Protein AF-A0A7J9CN26-F1 (afdb_monomer)

Nearest PDB structures (foldseek):
  8kca-assembly2_B  TM=9.120E-01  e=8.179E-02  Homo sapiens
  5hek-assembly3_B  TM=4.066E-01  e=3.475E+00  Helicobacter pylori 26695
  4n0q-assembly4_D  TM=2.778E-01  e=4.233E+00  Brucella melitensis bv. 1 str. 16M
  5hfj-assembly3_H  TM=3.827E-01  e=8.728E+00  Helicobacter pylori 26695

Sequence (98 aa):
MRPTVSIIGTENISCTDLGEYGVVIIPNFVLSIDDYLQIITRMARHTVNGVLHSFLTKDDSQHAGPLIKILEQCGQEVAEELRTCEMGIFNVGMLEKG

Mean predicted aligned error: 7.85 Å

Secondary structure (DSSP, 8-state):
---SS----GGGGGGS-GGG-SEEEESS--S-HHHHHHHHHHHTTT-SEEEEEEEE-GGGHHHHHHHHHHHHHTTPPPPHHHHTT--EEEEEEEEE--

Organism: Gossypium gossypioides (NCBI:txid34282)

Radius of gyration: 13.22 Å; Cα contacts (8 Å, |Δi|>4): 130; chains: 1; bounding box: 33×28×33 Å

Foldseek 3Di:
DDDPDDDDDLVCLQVDQLLVAQEAEAAEPPDDVVSVVSNQVSVVPRDQWHWYKYFDDLVCLVVLVVLVVVCVVLVHDDDVCSVVVNGDTDRRDTNHDD

Structure (mmCIF, N/CA/C/O backbone):
data_AF-A0A7J9CN26-F1
#
_entry.id   AF-A0A7J9CN26-F1
#
loop_
_atom_site.group_PDB
_atom_site.id
_atom_site.type_symbol
_atom_site.label_atom_id
_atom_site.label_alt_id
_atom_site.label_comp_id
_atom_site.label_asym_id
_atom_site.label_entity_id
_atom_site.label_seq_id
_atom_site.pdbx_PDB_ins_code
_atom_site.Cartn_x
_atom_site.Cartn_y
_atom_site.Cartn_z
_atom_site.occupancy
_atom_site.B_iso_or_equiv
_atom_site.auth_seq_id
_atom_site.auth_comp_id
_atom_site.auth_asym_id
_atom_site.auth_atom_id
_atom_site.pdbx_PDB_model_num
ATOM 1 N N . MET A 1 1 ? 18.380 -13.777 -13.363 1.00 56.38 1 MET A N 1
ATOM 2 C CA . MET A 1 1 ? 16.901 -13.816 -13.358 1.00 56.38 1 MET A CA 1
ATOM 3 C C . MET A 1 1 ? 16.430 -13.096 -12.112 1.00 56.38 1 MET A C 1
ATOM 5 O O . MET A 1 1 ? 16.910 -13.441 -11.040 1.00 56.38 1 MET A O 1
ATOM 9 N N . ARG A 1 2 ? 15.577 -12.076 -12.245 1.00 62.62 2 ARG A N 1
ATOM 10 C CA . ARG A 1 2 ? 14.899 -11.483 -11.085 1.00 62.62 2 ARG A CA 1
ATOM 11 C C . ARG A 1 2 ? 13.667 -12.331 -10.750 1.00 62.62 2 ARG A C 1
ATOM 13 O O . ARG A 1 2 ? 13.048 -12.846 -11.683 1.00 62.62 2 ARG A O 1
ATOM 20 N N . PRO A 1 3 ? 13.354 -12.532 -9.463 1.00 73.94 3 PRO A N 1
ATOM 21 C CA . PRO A 1 3 ? 12.204 -13.330 -9.071 1.00 73.94 3 PRO A CA 1
ATOM 22 C C . PRO A 1 3 ? 10.905 -12.610 -9.451 1.00 73.94 3 PRO A C 1
ATOM 24 O O . PRO A 1 3 ? 10.822 -11.388 -9.385 1.00 73.94 3 PRO A O 1
ATOM 27 N N . THR A 1 4 ? 9.889 -13.375 -9.847 1.00 83.50 4 THR A N 1
ATOM 28 C CA . THR A 1 4 ? 8.543 -12.852 -10.144 1.00 83.50 4 THR A CA 1
ATOM 29 C C . THR A 1 4 ? 7.865 -12.273 -8.900 1.00 83.50 4 THR A C 1
ATOM 31 O O . THR A 1 4 ? 7.017 -11.396 -9.011 1.00 83.50 4 THR A O 1
ATOM 34 N N . VAL A 1 5 ? 8.246 -12.759 -7.716 1.00 87.25 5 VAL A N 1
ATOM 35 C CA . VAL A 1 5 ? 7.737 -12.316 -6.417 1.00 87.25 5 VAL A CA 1
ATOM 36 C C . VAL A 1 5 ? 8.914 -12.189 -5.456 1.00 87.25 5 VAL A C 1
ATOM 38 O O . VAL A 1 5 ? 9.723 -13.111 -5.348 1.00 87.25 5 VAL A O 1
ATOM 41 N N . SER A 1 6 ? 8.981 -11.070 -4.740 1.00 88.88 6 SER A N 1
ATOM 42 C CA . SER A 1 6 ? 9.978 -10.809 -3.700 1.00 88.88 6 SER A CA 1
ATOM 43 C C . SER A 1 6 ? 9.275 -10.580 -2.367 1.00 88.88 6 SER A C 1
ATOM 45 O O . SER A 1 6 ? 8.266 -9.881 -2.317 1.00 88.88 6 SER A O 1
ATOM 47 N N . ILE A 1 7 ? 9.829 -11.128 -1.287 1.00 89.19 7 ILE A N 1
ATOM 48 C CA . ILE A 1 7 ? 9.432 -10.783 0.082 1.00 89.19 7 ILE A CA 1
ATOM 49 C C . ILE A 1 7 ? 10.487 -9.819 0.617 1.00 89.19 7 ILE A C 1
ATOM 51 O O . ILE A 1 7 ? 11.670 -10.155 0.644 1.00 89.19 7 ILE A O 1
ATOM 55 N N . ILE A 1 8 ? 10.059 -8.619 0.999 1.00 86.12 8 ILE A N 1
ATOM 56 C CA . ILE A 1 8 ? 10.934 -7.538 1.455 1.00 86.12 8 ILE A CA 1
ATOM 57 C C . ILE A 1 8 ? 10.579 -7.247 2.914 1.00 86.12 8 ILE A C 1
ATOM 59 O O . ILE A 1 8 ? 9.422 -6.966 3.220 1.00 86.12 8 ILE A O 1
ATOM 63 N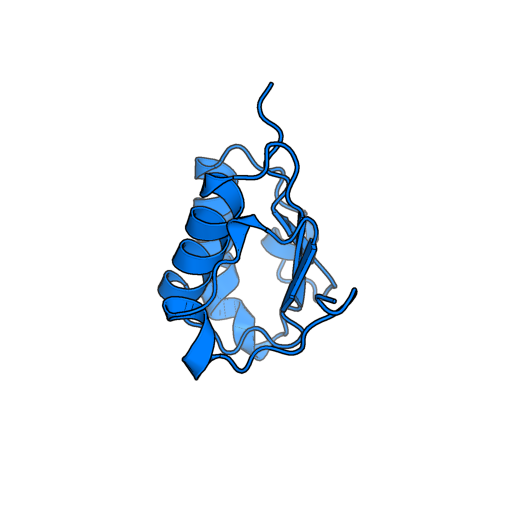 N . GLY A 1 9 ? 11.566 -7.339 3.808 1.00 85.25 9 GLY A N 1
ATOM 64 C CA . GLY A 1 9 ? 11.409 -6.903 5.197 1.00 85.25 9 GLY A CA 1
ATOM 65 C C . GLY A 1 9 ? 11.208 -5.389 5.273 1.00 85.25 9 GLY A C 1
ATOM 66 O O . GLY A 1 9 ? 11.719 -4.648 4.427 1.00 85.25 9 GLY A O 1
ATOM 67 N N . THR A 1 10 ? 10.465 -4.911 6.269 1.00 79.44 10 THR A N 1
ATOM 68 C CA . THR A 1 10 ? 10.132 -3.484 6.398 1.00 79.44 10 THR A CA 1
ATOM 69 C C . THR A 1 10 ? 11.381 -2.608 6.527 1.00 79.44 10 THR A C 1
ATOM 71 O O . THR A 1 10 ? 11.443 -1.519 5.963 1.00 79.44 10 THR A O 1
ATOM 74 N N . GLU A 1 11 ? 12.435 -3.128 7.152 1.00 82.12 11 GLU A N 1
ATOM 75 C CA . GLU A 1 11 ? 13.742 -2.486 7.284 1.00 82.12 11 GLU A CA 1
ATOM 76 C C . GLU A 1 11 ? 14.446 -2.228 5.939 1.00 82.12 11 GLU A C 1
ATOM 78 O O . GLU A 1 11 ? 15.308 -1.356 5.839 1.00 82.12 11 GLU A O 1
ATOM 83 N N . ASN A 1 12 ? 14.057 -2.955 4.888 1.00 84.69 12 ASN A N 1
ATOM 84 C CA . ASN A 1 12 ? 14.650 -2.871 3.556 1.00 84.69 12 ASN A CA 1
ATOM 85 C C . ASN A 1 12 ? 13.834 -2.016 2.572 1.00 84.69 12 ASN A C 1
ATOM 87 O O . ASN A 1 12 ? 14.276 -1.808 1.438 1.00 84.69 12 ASN A O 1
ATOM 91 N N . ILE A 1 13 ? 12.676 -1.478 2.981 1.00 81.62 13 ILE A N 1
ATOM 92 C CA . ILE A 1 13 ? 11.813 -0.635 2.130 1.00 81.62 13 ILE A CA 1
ATOM 93 C C . ILE A 1 13 ? 12.586 0.573 1.579 1.00 81.62 13 ILE A C 1
ATOM 95 O O . ILE A 1 13 ? 12.496 0.893 0.394 1.00 81.62 13 ILE A O 1
ATOM 99 N N . SER A 1 14 ? 13.405 1.215 2.415 1.00 78.31 14 SER A N 1
ATOM 100 C CA . SER A 1 14 ? 14.171 2.417 2.053 1.00 78.31 14 SER A CA 1
ATOM 101 C C . SER A 1 14 ? 15.294 2.156 1.035 1.00 78.31 14 SER A C 1
ATOM 103 O O . SER A 1 14 ? 15.677 3.062 0.287 1.00 78.31 14 SER A O 1
ATOM 105 N N . CYS A 1 15 ? 15.798 0.923 0.965 1.00 82.31 15 CYS A N 1
ATOM 106 C CA . CYS A 1 15 ? 16.888 0.518 0.076 1.00 82.31 15 CYS A CA 1
ATOM 107 C C . CYS A 1 15 ? 16.405 -0.227 -1.176 1.00 82.31 15 CYS A C 1
ATOM 109 O O . CYS A 1 15 ? 17.194 -0.445 -2.094 1.00 82.31 15 CYS A O 1
ATOM 111 N N . THR A 1 16 ? 15.126 -0.605 -1.239 1.00 84.75 16 THR A N 1
ATOM 112 C CA . THR A 1 16 ? 14.578 -1.376 -2.360 1.00 84.75 16 THR A CA 1
ATOM 113 C C . THR A 1 16 ? 14.032 -0.462 -3.461 1.00 84.75 16 THR A C 1
ATOM 115 O O . THR A 1 16 ? 13.360 0.536 -3.186 1.00 84.75 16 THR A O 1
ATOM 118 N N . ASP A 1 17 ? 14.305 -0.798 -4.727 1.00 83.75 17 ASP A N 1
ATOM 119 C CA . ASP A 1 17 ? 13.750 -0.077 -5.881 1.00 83.75 17 ASP A CA 1
ATOM 120 C C . ASP A 1 17 ? 12.321 -0.550 -6.180 1.00 83.75 17 ASP A C 1
ATOM 122 O O . ASP A 1 17 ? 12.080 -1.406 -7.030 1.00 83.75 17 ASP A O 1
ATOM 126 N N . LEU A 1 18 ? 11.360 -0.005 -5.432 1.00 83.56 18 LEU A N 1
ATOM 127 C CA . LEU A 1 18 ? 9.946 -0.377 -5.539 1.00 83.56 18 LEU A CA 1
ATOM 128 C C . LEU A 1 18 ? 9.301 0.046 -6.866 1.00 83.56 18 LEU A C 1
ATOM 130 O O . LEU A 1 18 ? 8.252 -0.477 -7.222 1.00 83.56 18 LEU A O 1
ATOM 134 N N . GLY A 1 19 ? 9.932 0.947 -7.623 1.00 79.44 19 GLY A N 1
ATOM 135 C CA . GLY A 1 19 ? 9.417 1.392 -8.917 1.00 79.44 19 GLY A CA 1
ATOM 136 C C . GLY A 1 19 ? 9.399 0.294 -9.981 1.00 79.44 19 GLY A C 1
ATOM 137 O O . GLY A 1 19 ? 8.648 0.410 -10.942 1.00 79.44 19 GLY A O 1
ATOM 138 N N . GLU A 1 20 ? 10.180 -0.776 -9.814 1.00 82.25 20 GLU A N 1
ATOM 139 C CA . GLU A 1 20 ? 10.175 -1.927 -10.728 1.00 82.25 20 GLU A CA 1
ATOM 140 C C . GLU A 1 20 ? 9.007 -2.900 -10.473 1.00 82.25 20 GLU A C 1
ATOM 142 O O . GLU A 1 20 ? 8.789 -3.818 -11.266 1.00 82.25 20 GLU A O 1
ATOM 147 N N . TYR A 1 21 ? 8.261 -2.722 -9.378 1.00 83.00 21 TYR A N 1
ATOM 148 C CA . TYR A 1 21 ? 7.144 -3.585 -9.009 1.00 83.00 21 TYR A CA 1
ATOM 149 C C . TYR A 1 21 ? 5.820 -2.966 -9.456 1.00 83.00 21 TYR A C 1
ATOM 151 O O . TYR A 1 21 ? 5.456 -1.868 -9.042 1.00 83.00 21 TYR A O 1
ATOM 159 N N . GLY A 1 22 ? 5.065 -3.710 -10.265 1.00 80.56 22 GLY A N 1
ATOM 160 C CA . GLY A 1 22 ? 3.702 -3.323 -10.638 1.00 80.56 22 GLY A CA 1
ATOM 161 C C . GLY A 1 22 ? 2.692 -3.502 -9.502 1.00 80.56 22 GLY A C 1
ATOM 162 O O . GLY A 1 22 ? 1.685 -2.805 -9.473 1.00 80.56 22 GLY A O 1
ATOM 163 N N . VAL A 1 23 ? 2.961 -4.415 -8.560 1.00 83.69 23 VAL A N 1
ATOM 164 C CA . VAL A 1 23 ? 2.096 -4.683 -7.403 1.00 83.69 23 VAL A CA 1
ATOM 165 C C . VAL A 1 23 ? 2.941 -4.821 -6.141 1.00 83.69 23 VAL A C 1
ATOM 167 O O . VAL A 1 23 ? 3.901 -5.593 -6.121 1.00 83.69 23 VAL A O 1
ATOM 170 N N . VAL A 1 24 ? 2.560 -4.113 -5.080 1.00 85.06 24 VAL A N 1
ATOM 171 C CA . VAL A 1 24 ? 3.120 -4.254 -3.729 1.00 85.06 24 VAL A CA 1
ATOM 172 C C . VAL A 1 24 ? 1.989 -4.602 -2.767 1.00 85.06 24 VAL A C 1
ATOM 174 O O . VAL A 1 24 ? 0.893 -4.056 -2.862 1.00 85.06 24 VAL A O 1
ATOM 177 N N . ILE A 1 25 ? 2.242 -5.534 -1.849 1.00 85.50 25 ILE A N 1
ATOM 178 C CA . ILE A 1 25 ? 1.258 -5.996 -0.867 1.00 85.50 25 ILE A CA 1
ATOM 179 C C . ILE A 1 25 ? 1.847 -5.822 0.532 1.00 85.50 25 ILE A C 1
ATOM 181 O O . ILE A 1 25 ? 2.905 -6.375 0.829 1.00 85.50 25 ILE A O 1
ATOM 185 N N . ILE A 1 26 ? 1.148 -5.080 1.388 1.00 84.81 26 ILE A N 1
ATOM 186 C CA . ILE A 1 26 ? 1.480 -4.862 2.797 1.00 84.81 26 ILE A CA 1
ATOM 187 C C . ILE A 1 26 ? 0.500 -5.690 3.637 1.00 84.81 26 ILE A C 1
ATOM 189 O O . ILE A 1 26 ? -0.611 -5.232 3.903 1.00 84.81 26 ILE A O 1
ATOM 193 N N . PRO A 1 27 ? 0.870 -6.916 4.050 1.00 78.31 27 PRO A N 1
ATOM 194 C CA . PRO A 1 27 ? -0.046 -7.826 4.739 1.00 78.31 27 PRO A CA 1
ATOM 195 C C . PRO A 1 27 ? -0.371 -7.400 6.176 1.00 78.31 27 PRO A C 1
ATOM 197 O O . PRO A 1 27 ? -1.324 -7.910 6.754 1.00 78.31 27 PRO A O 1
ATOM 200 N N . AS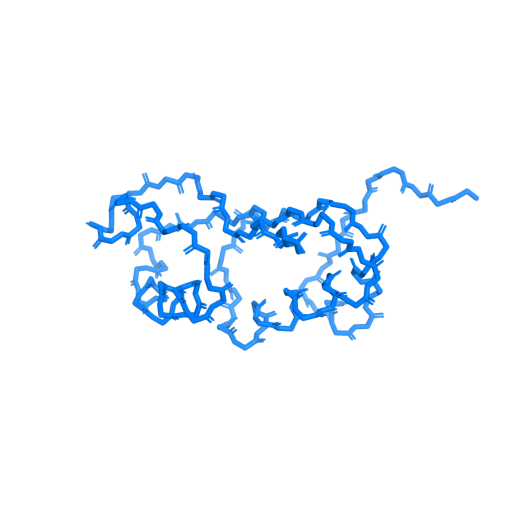N A 1 28 ? 0.428 -6.510 6.767 1.00 74.31 28 ASN A N 1
ATOM 201 C CA . ASN A 1 28 ? 0.195 -5.983 8.104 1.00 74.31 28 ASN A CA 1
ATOM 202 C C . ASN A 1 28 ? 0.624 -4.514 8.161 1.00 74.31 28 ASN A C 1
ATOM 204 O O . ASN A 1 28 ? 1.794 -4.206 7.911 1.00 74.31 28 ASN A O 1
ATOM 208 N N . PHE A 1 29 ? -0.308 -3.618 8.483 1.00 70.06 29 PHE A N 1
ATOM 209 C CA . PHE A 1 29 ? -0.079 -2.175 8.524 1.00 70.06 29 PHE A CA 1
ATOM 210 C C . PHE A 1 29 ? 0.609 -1.720 9.824 1.00 70.06 29 PHE A C 1
ATOM 212 O O . PHE A 1 29 ? 0.178 -0.794 10.490 1.00 70.06 29 PHE A O 1
ATOM 219 N N . VAL A 1 30 ? 1.743 -2.334 10.170 1.00 62.53 30 VAL A N 1
ATOM 220 C CA . VAL A 1 30 ? 2.591 -1.904 11.311 1.00 62.53 30 VAL A CA 1
ATOM 221 C C . VAL A 1 30 ? 3.506 -0.729 10.927 1.00 62.53 30 VAL A C 1
ATOM 223 O O . VAL A 1 30 ? 4.399 -0.333 11.673 1.00 62.53 30 VAL A O 1
ATOM 226 N N . LEU A 1 31 ? 3.342 -0.203 9.716 1.00 68.50 31 LEU A N 1
ATOM 227 C CA . LEU A 1 31 ? 4.178 0.847 9.155 1.00 68.50 31 LEU A CA 1
ATOM 228 C C . LEU A 1 31 ? 3.705 2.218 9.631 1.00 68.50 31 LEU A C 1
ATOM 230 O O . LEU A 1 31 ? 2.508 2.461 9.789 1.00 68.50 31 LEU A O 1
ATOM 234 N N . SER A 1 32 ? 4.648 3.141 9.815 1.00 77.81 32 SER A N 1
ATOM 235 C CA . SER A 1 32 ? 4.282 4.542 9.992 1.00 77.81 32 SER A CA 1
ATOM 236 C C . SER A 1 32 ? 3.659 5.091 8.701 1.00 77.81 32 SER A C 1
ATOM 238 O O . SER A 1 32 ? 3.921 4.599 7.598 1.00 77.81 32 SER A O 1
ATOM 240 N N . ILE A 1 33 ? 2.858 6.153 8.813 1.00 78.00 33 ILE A N 1
ATOM 241 C CA . ILE A 1 33 ? 2.328 6.864 7.638 1.00 78.00 33 ILE A CA 1
ATOM 242 C C . ILE A 1 33 ? 3.465 7.370 6.726 1.00 78.00 33 ILE A C 1
ATOM 244 O O . ILE A 1 33 ? 3.314 7.393 5.505 1.00 78.00 33 ILE A O 1
ATOM 248 N N . ASP A 1 34 ? 4.622 7.715 7.293 1.00 81.12 34 ASP A N 1
ATOM 249 C CA . ASP A 1 34 ? 5.789 8.166 6.528 1.00 81.12 34 ASP A CA 1
ATOM 250 C C . ASP A 1 34 ? 6.414 7.033 5.697 1.00 81.12 34 ASP A C 1
ATOM 252 O O . ASP A 1 34 ? 6.787 7.241 4.537 1.00 81.12 34 ASP A O 1
ATOM 256 N N . ASP A 1 35 ? 6.481 5.817 6.247 1.00 81.31 35 ASP A N 1
ATOM 257 C CA . ASP A 1 35 ? 6.937 4.634 5.507 1.00 81.31 35 ASP A CA 1
ATOM 258 C C . ASP A 1 35 ? 5.977 4.310 4.361 1.00 81.31 35 ASP A C 1
ATOM 260 O O . ASP A 1 35 ? 6.399 4.012 3.241 1.00 81.31 35 ASP A O 1
ATOM 264 N N . TYR A 1 36 ? 4.677 4.436 4.622 1.00 80.19 36 TYR A N 1
ATOM 265 C CA . TYR A 1 36 ? 3.643 4.254 3.617 1.00 80.19 36 TYR A CA 1
ATOM 266 C C . TYR 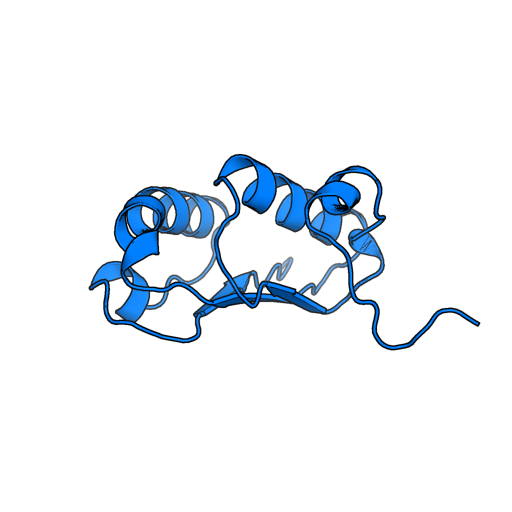A 1 36 ? 3.796 5.240 2.443 1.00 80.19 36 TYR A C 1
ATOM 268 O O . TYR A 1 36 ? 3.796 4.840 1.275 1.00 80.19 36 TYR A O 1
ATOM 276 N N . LEU A 1 37 ? 4.026 6.523 2.738 1.00 79.38 37 LEU A N 1
ATOM 277 C CA . LEU A 1 37 ? 4.292 7.549 1.726 1.00 79.38 37 LEU A CA 1
ATOM 278 C C . LEU A 1 37 ? 5.570 7.273 0.928 1.00 79.38 37 LEU A C 1
ATOM 280 O O . LEU A 1 37 ? 5.597 7.491 -0.289 1.00 79.38 37 LEU A O 1
ATOM 284 N N . GLN A 1 38 ? 6.626 6.773 1.578 1.00 81.75 38 GLN A N 1
ATOM 285 C CA . GLN A 1 38 ? 7.842 6.369 0.872 1.00 81.75 38 GLN A CA 1
ATOM 286 C C . GLN A 1 38 ? 7.577 5.252 -0.141 1.00 81.75 38 GLN A C 1
ATOM 288 O O . GLN A 1 38 ? 8.117 5.318 -1.246 1.00 81.75 38 GLN A O 1
ATOM 293 N N . ILE A 1 39 ? 6.752 4.258 0.199 1.00 82.12 39 ILE A N 1
ATOM 294 C CA . ILE A 1 39 ? 6.400 3.155 -0.709 1.00 82.12 39 ILE A CA 1
ATOM 295 C C . ILE A 1 39 ? 5.694 3.697 -1.952 1.00 82.12 39 ILE A C 1
ATOM 297 O O . ILE A 1 39 ? 6.164 3.455 -3.066 1.00 82.12 39 ILE A O 1
ATOM 301 N N . ILE A 1 40 ? 4.628 4.488 -1.770 1.00 78.44 40 ILE A N 1
ATOM 302 C CA . ILE A 1 40 ? 3.869 5.083 -2.884 1.00 78.44 40 ILE A CA 1
ATOM 303 C C . ILE A 1 40 ? 4.790 5.918 -3.775 1.00 78.44 40 ILE A C 1
ATOM 305 O O . ILE A 1 40 ? 4.811 5.748 -4.994 1.00 78.44 40 ILE A O 1
ATOM 309 N N . THR A 1 41 ? 5.592 6.795 -3.168 1.00 79.69 41 THR A N 1
ATOM 310 C CA . THR A 1 41 ? 6.490 7.699 -3.900 1.00 79.69 41 THR A CA 1
ATOM 311 C C . THR A 1 41 ? 7.510 6.922 -4.731 1.00 79.69 41 THR A C 1
ATOM 313 O O . THR A 1 41 ? 7.809 7.286 -5.869 1.00 79.69 41 THR A O 1
ATOM 316 N N . ARG A 1 42 ? 8.049 5.826 -4.187 1.00 80.00 42 ARG A N 1
ATOM 317 C CA . ARG A 1 42 ? 9.033 4.988 -4.884 1.00 80.00 42 ARG A CA 1
ATOM 318 C C . ARG A 1 42 ? 8.404 4.163 -5.998 1.00 80.00 42 ARG A C 1
ATOM 320 O O . ARG A 1 42 ? 9.027 4.032 -7.049 1.00 80.00 42 ARG A O 1
ATOM 327 N N . MET A 1 43 ? 7.180 3.672 -5.810 1.00 80.25 43 MET A N 1
ATOM 328 C CA . MET A 1 43 ? 6.420 3.007 -6.871 1.00 80.25 43 MET A CA 1
ATOM 329 C C . MET A 1 43 ? 6.110 3.957 -8.036 1.00 80.25 43 MET A C 1
ATOM 331 O O . MET A 1 43 ? 6.300 3.599 -9.199 1.00 80.25 43 MET A O 1
ATOM 335 N N . ALA A 1 44 ? 5.730 5.200 -7.728 1.00 72.50 44 ALA A N 1
ATOM 336 C CA . ALA A 1 44 ? 5.411 6.228 -8.719 1.00 72.50 44 ALA A CA 1
ATOM 337 C C . ALA A 1 44 ? 6.607 6.657 -9.592 1.00 72.50 44 ALA A C 1
ATOM 339 O O . ALA A 1 44 ? 6.417 7.316 -10.615 1.00 72.50 44 ALA A O 1
ATOM 340 N N . ARG A 1 45 ? 7.846 6.319 -9.198 1.00 68.69 45 ARG A N 1
ATOM 341 C CA . ARG A 1 45 ? 9.067 6.780 -9.879 1.00 68.69 45 ARG A CA 1
ATOM 342 C C . ARG A 1 45 ? 9.213 6.224 -11.296 1.00 68.69 45 ARG A C 1
ATOM 344 O O . ARG A 1 45 ? 9.696 6.941 -12.167 1.00 68.69 45 ARG A O 1
ATOM 351 N N . HIS A 1 46 ? 8.816 4.970 -11.513 1.00 63.00 46 HIS A N 1
ATOM 352 C CA . HIS A 1 46 ? 9.065 4.252 -12.773 1.00 63.00 46 HIS A CA 1
ATOM 353 C C . HIS A 1 46 ? 7.806 3.666 -13.416 1.00 63.00 46 HIS A C 1
ATOM 355 O O . HIS A 1 46 ? 7.810 3.419 -14.620 1.00 63.00 46 HIS A O 1
ATOM 361 N N . THR A 1 47 ? 6.733 3.455 -12.650 1.00 54.34 47 THR A N 1
ATOM 362 C CA . THR A 1 47 ? 5.546 2.736 -13.126 1.00 54.34 47 THR A CA 1
ATOM 363 C C . THR A 1 47 ? 4.353 3.677 -13.276 1.00 54.34 47 THR A C 1
ATOM 365 O O . THR A 1 47 ? 3.996 4.399 -12.349 1.00 54.34 47 THR A O 1
ATOM 368 N N . VAL A 1 48 ? 3.736 3.659 -14.464 1.00 55.31 48 VAL A N 1
ATOM 369 C CA . VAL A 1 48 ? 2.549 4.469 -14.799 1.00 55.31 48 VAL A CA 1
ATOM 370 C C . VAL A 1 48 ? 1.269 3.896 -14.181 1.00 55.31 48 VAL A C 1
ATOM 372 O O . VAL A 1 48 ? 0.372 4.683 -13.930 1.00 55.31 48 VAL A O 1
ATOM 375 N N . ASN A 1 49 ? 1.232 2.583 -13.887 1.00 64.50 49 ASN A N 1
ATOM 376 C CA . ASN A 1 49 ? 0.104 1.838 -13.300 1.00 64.50 49 ASN A CA 1
ATOM 377 C C . ASN A 1 49 ? 0.582 0.877 -12.187 1.00 64.50 49 ASN A C 1
ATOM 379 O O . ASN A 1 49 ? 0.692 -0.332 -12.403 1.00 64.50 49 ASN A O 1
ATOM 383 N N . GLY A 1 50 ? 0.955 1.413 -11.023 1.00 71.69 50 GLY A N 1
ATOM 384 C CA . GLY A 1 50 ? 1.349 0.616 -9.855 1.00 71.69 50 GLY A CA 1
ATOM 385 C C . GLY A 1 50 ? 0.176 0.419 -8.895 1.00 71.69 50 GLY A C 1
ATOM 386 O O . GLY A 1 50 ? -0.546 1.382 -8.631 1.00 71.69 50 GLY A O 1
ATOM 387 N N . VAL A 1 51 ? 0.012 -0.797 -8.362 1.00 79.50 51 VAL A N 1
ATOM 388 C CA . VAL A 1 51 ? -1.033 -1.136 -7.383 1.00 79.50 51 VAL A CA 1
ATOM 389 C C . VAL A 1 51 ? -0.429 -1.431 -6.014 1.00 79.50 51 VAL A C 1
ATOM 391 O O . VAL A 1 51 ? 0.436 -2.299 -5.884 1.00 79.50 51 VAL A O 1
ATOM 394 N N . LEU A 1 52 ? -0.895 -0.729 -4.984 1.00 81.62 52 LEU A N 1
ATOM 395 C CA . LEU A 1 52 ? -0.516 -0.984 -3.597 1.00 81.62 52 LEU A CA 1
ATOM 396 C C . LEU A 1 52 ? -1.719 -1.537 -2.824 1.00 81.62 52 LEU A C 1
ATOM 398 O O . LEU A 1 52 ? -2.742 -0.880 -2.657 1.00 81.62 52 LEU A O 1
ATOM 402 N N . HIS A 1 53 ? -1.596 -2.768 -2.339 1.00 81.75 53 HIS A N 1
ATOM 403 C CA . HIS A 1 53 ? -2.584 -3.378 -1.457 1.00 81.75 53 HIS A CA 1
ATOM 404 C C . HIS A 1 53 ? -2.123 -3.273 -0.015 1.00 81.75 53 HIS A C 1
ATOM 406 O O . HIS A 1 53 ? -0.999 -3.660 0.307 1.00 81.75 53 HIS A O 1
ATOM 412 N N . SER A 1 54 ? -3.005 -2.791 0.855 1.00 78.19 54 SER A N 1
ATOM 413 C CA . SER A 1 54 ? -2.711 -2.627 2.270 1.00 78.19 54 SER A CA 1
ATOM 414 C C . SER A 1 54 ? -3.829 -3.215 3.116 1.00 78.19 54 SER A C 1
ATOM 416 O O . SER A 1 54 ? -5.012 -2.966 2.881 1.00 78.19 54 SER A O 1
ATOM 418 N N . PHE A 1 55 ? -3.448 -4.017 4.101 1.00 77.25 55 PHE A N 1
ATOM 419 C CA . PHE A 1 55 ? -4.375 -4.665 5.015 1.00 77.25 55 PHE A CA 1
ATOM 420 C C . PHE A 1 55 ? -4.371 -3.893 6.327 1.00 77.25 55 PHE A C 1
ATOM 422 O O . PHE A 1 55 ? -3.390 -3.942 7.068 1.00 77.25 55 PHE A O 1
ATOM 429 N N . LEU A 1 56 ? -5.464 -3.180 6.595 1.00 74.56 56 LEU A N 1
ATOM 430 C CA . LEU A 1 56 ? -5.655 -2.475 7.856 1.00 74.56 56 LEU A CA 1
ATOM 431 C C . LEU A 1 56 ? -6.480 -3.328 8.813 1.00 74.56 56 LEU A C 1
ATOM 433 O O . LEU A 1 56 ? -7.489 -3.929 8.438 1.00 74.56 56 LEU A O 1
ATOM 437 N N . THR A 1 57 ? -6.045 -3.355 10.066 1.00 74.25 57 THR A N 1
ATOM 438 C CA . THR A 1 57 ? -6.756 -3.993 11.168 1.00 74.25 57 THR A CA 1
ATOM 439 C C . THR A 1 57 ? -7.342 -2.948 12.119 1.00 74.25 57 THR A C 1
ATOM 441 O O . THR A 1 57 ? -7.187 -1.741 11.934 1.00 74.25 57 THR A O 1
ATOM 444 N N . LYS A 1 58 ? -8.034 -3.401 13.169 1.00 73.44 58 LYS A N 1
ATOM 445 C CA . LYS A 1 58 ? -8.743 -2.514 14.098 1.00 73.44 58 LYS A CA 1
ATOM 446 C C . LYS A 1 58 ? -7.752 -1.712 14.925 1.00 73.44 58 LYS A C 1
ATOM 448 O O . LYS A 1 58 ? -8.035 -0.579 15.295 1.00 73.44 58 LYS A O 1
ATOM 453 N N . ASP A 1 59 ? -6.586 -2.298 15.160 1.00 74.06 59 ASP A N 1
ATOM 454 C CA . ASP A 1 59 ? -5.483 -1.675 15.877 1.00 74.06 59 ASP A CA 1
ATOM 455 C C . ASP A 1 59 ? -4.853 -0.534 15.051 1.00 74.06 59 ASP A C 1
ATOM 457 O O . ASP A 1 59 ? -4.247 0.385 15.604 1.00 74.06 59 ASP A O 1
ATOM 461 N N . ASP A 1 60 ? -5.099 -0.520 13.736 1.00 72.94 60 ASP A N 1
ATOM 462 C CA . ASP A 1 60 ? -4.621 0.500 12.803 1.00 72.94 60 ASP A CA 1
ATOM 463 C C . ASP A 1 60 ? -5.637 1.629 12.585 1.00 72.94 60 ASP A C 1
ATOM 465 O O . ASP A 1 60 ? -5.379 2.548 11.806 1.00 72.94 60 ASP A O 1
ATOM 469 N N . SER A 1 61 ? -6.779 1.624 13.289 1.00 73.88 61 SER A N 1
ATOM 470 C CA . SER A 1 61 ? -7.842 2.627 13.111 1.00 73.88 61 SER A CA 1
ATOM 471 C C . SER A 1 61 ? -7.353 4.062 13.335 1.00 73.88 61 SER A C 1
ATOM 473 O O . SER A 1 61 ? -7.877 5.003 12.744 1.00 73.88 61 SER A O 1
ATOM 475 N N . GLN A 1 62 ? -6.322 4.242 14.166 1.00 76.75 62 GLN A N 1
ATOM 476 C CA . GLN A 1 62 ? -5.669 5.537 14.389 1.00 76.75 62 GLN A CA 1
ATOM 477 C C . GLN A 1 62 ? -4.997 6.103 13.125 1.00 76.75 62 GLN A C 1
ATOM 479 O O . GLN A 1 62 ? -4.876 7.319 12.979 1.00 76.75 62 GLN A O 1
ATOM 484 N N . HIS A 1 63 ? -4.589 5.235 12.197 1.00 76.31 63 HIS A N 1
ATOM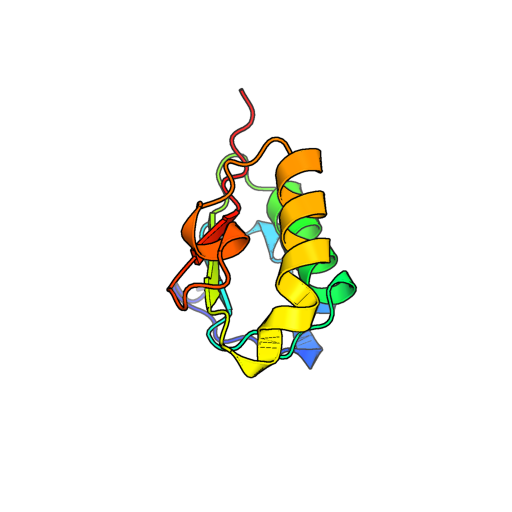 485 C CA . HIS A 1 63 ? -3.942 5.602 10.942 1.00 76.31 63 HIS A CA 1
ATOM 486 C C . HIS A 1 63 ? -4.943 5.854 9.807 1.00 76.31 63 HIS A C 1
ATOM 488 O O . HIS A 1 63 ? -4.576 6.490 8.820 1.00 76.31 63 HIS A O 1
ATOM 494 N N . ALA A 1 64 ? -6.205 5.430 9.953 1.00 77.06 64 ALA A N 1
ATOM 495 C CA . ALA A 1 64 ? -7.231 5.570 8.919 1.00 77.06 64 ALA A CA 1
ATOM 496 C C . ALA A 1 64 ? -7.457 7.036 8.515 1.00 77.06 64 ALA A C 1
ATOM 498 O O . ALA A 1 64 ? -7.430 7.354 7.333 1.00 77.06 64 ALA A O 1
ATOM 499 N N . GLY A 1 65 ? -7.593 7.956 9.475 1.00 80.25 65 GLY A N 1
ATOM 500 C CA . GLY A 1 65 ? -7.793 9.383 9.187 1.00 80.25 65 GLY A CA 1
ATOM 501 C C . GLY A 1 65 ? -6.654 10.017 8.366 1.00 80.25 65 GLY A C 1
ATOM 502 O O . GLY A 1 65 ? -6.915 10.581 7.300 1.00 80.25 65 GLY A O 1
ATOM 503 N N . PRO A 1 66 ? -5.388 9.926 8.823 1.00 81.25 66 PRO A N 1
ATOM 504 C CA . PRO A 1 66 ? -4.230 10.372 8.049 1.00 81.25 66 PRO A CA 1
ATOM 505 C C . PRO A 1 66 ? -4.123 9.706 6.674 1.00 81.25 66 PRO A C 1
ATOM 507 O O . PRO A 1 66 ? -3.828 10.388 5.693 1.00 81.25 66 PRO A O 1
ATOM 510 N N . LEU A 1 67 ? -4.400 8.401 6.596 1.00 77.31 67 LEU A N 1
ATOM 511 C CA . LEU A 1 67 ? -4.353 7.642 5.352 1.00 77.31 67 LEU A CA 1
ATOM 512 C C . LEU A 1 67 ? -5.402 8.144 4.354 1.00 77.31 67 LEU A C 1
ATOM 514 O O . LEU A 1 67 ? -5.038 8.493 3.239 1.00 77.31 67 LEU A O 1
ATOM 518 N N . ILE A 1 68 ? -6.668 8.279 4.765 1.00 80.06 68 ILE A N 1
ATOM 519 C CA . ILE A 1 68 ? -7.758 8.833 3.941 1.00 80.06 68 ILE A CA 1
ATOM 520 C C . ILE A 1 68 ? -7.350 10.181 3.352 1.00 80.06 68 ILE A C 1
ATOM 522 O O . ILE A 1 68 ? -7.473 10.395 2.150 1.00 80.06 68 ILE A O 1
ATOM 526 N N . LYS A 1 69 ? -6.801 11.070 4.185 1.00 82.88 69 LYS A N 1
ATOM 527 C CA . LYS A 1 69 ? -6.384 12.402 3.748 1.00 82.88 69 LYS A CA 1
ATOM 528 C C . LYS A 1 69 ? -5.299 12.345 2.670 1.00 82.88 69 LYS A C 1
ATOM 530 O O . LYS A 1 69 ? -5.347 13.126 1.726 1.00 82.88 69 LYS A O 1
ATOM 535 N N . ILE A 1 70 ? -4.332 11.438 2.804 1.00 77.62 70 ILE A N 1
ATOM 536 C CA . ILE A 1 70 ? -3.279 11.232 1.800 1.00 77.62 70 ILE A CA 1
ATOM 537 C C . ILE A 1 70 ? -3.881 10.715 0.494 1.00 77.62 70 ILE A C 1
ATOM 539 O O . ILE A 1 70 ? -3.557 11.236 -0.568 1.00 77.62 70 ILE A O 1
ATOM 543 N N . LEU A 1 71 ? -4.780 9.734 0.566 1.00 76.62 71 LEU A N 1
ATOM 544 C CA . LEU A 1 71 ? -5.428 9.166 -0.617 1.00 76.62 71 LEU A CA 1
ATOM 545 C C . LEU A 1 71 ? -6.242 10.215 -1.367 1.00 76.62 71 LEU A C 1
ATOM 547 O O . LEU A 1 71 ? -6.070 10.366 -2.573 1.00 76.62 71 LEU A O 1
ATOM 551 N N . GLU A 1 72 ? -7.038 11.009 -0.652 1.00 81.81 72 GLU A N 1
ATOM 552 C CA . GLU A 1 72 ? -7.788 12.126 -1.230 1.00 81.81 72 GLU A CA 1
ATOM 553 C C . GLU A 1 72 ? -6.856 13.171 -1.864 1.00 81.81 72 GLU A C 1
ATOM 555 O O . GLU A 1 72 ? -7.117 13.647 -2.968 1.00 81.81 72 GLU A O 1
ATOM 560 N N . GLN A 1 73 ? -5.738 13.507 -1.208 1.00 76.50 73 GLN A N 1
ATOM 561 C CA . GLN A 1 73 ? -4.730 14.427 -1.753 1.00 76.50 73 GLN A CA 1
ATOM 562 C C . GLN A 1 73 ? -4.045 13.883 -3.009 1.00 76.50 73 GLN A C 1
ATOM 564 O O . GLN A 1 73 ? -3.681 14.655 -3.895 1.00 76.50 73 GLN A O 1
ATOM 569 N N . CYS A 1 74 ? -3.885 12.566 -3.095 1.00 70.56 74 CYS A N 1
ATOM 570 C CA . CYS A 1 74 ? -3.378 11.876 -4.271 1.00 70.56 74 CYS A CA 1
ATOM 571 C C . CYS A 1 74 ? -4.455 11.664 -5.354 1.00 70.56 74 CYS A C 1
ATOM 573 O O . CYS A 1 74 ? -4.143 11.083 -6.391 1.00 70.56 74 CYS A O 1
ATOM 575 N N . GLY A 1 75 ? -5.694 12.130 -5.141 1.00 71.00 75 GLY A N 1
ATOM 576 C CA . GLY A 1 75 ? -6.812 11.962 -6.076 1.00 71.00 75 GLY A CA 1
ATOM 577 C C . GLY A 1 75 ? -7.338 10.529 -6.154 1.00 71.00 75 GLY A C 1
ATOM 578 O O . GLY A 1 75 ? -7.968 10.164 -7.142 1.00 71.00 75 GLY A O 1
ATOM 579 N N . GLN A 1 76 ? -7.049 9.707 -5.146 1.00 72.06 76 GLN A N 1
ATOM 580 C CA . GLN A 1 76 ? -7.431 8.302 -5.109 1.00 72.06 76 GLN A CA 1
ATOM 581 C C . GLN A 1 76 ? -8.822 8.137 -4.508 1.00 72.06 76 GLN A C 1
ATOM 583 O O . GLN A 1 76 ? -9.210 8.852 -3.581 1.00 72.06 76 GLN A O 1
ATOM 588 N N . GLU A 1 77 ? -9.566 7.166 -5.030 1.00 71.75 77 GLU A N 1
ATOM 589 C CA . GLU A 1 77 ? -10.866 6.806 -4.485 1.00 71.75 77 GLU A CA 1
ATOM 590 C C . GLU A 1 77 ? -10.681 6.119 -3.127 1.00 71.75 77 GLU A C 1
ATOM 592 O O . GLU A 1 77 ? -9.933 5.149 -2.987 1.00 71.75 77 GLU A O 1
ATOM 597 N N . VAL A 1 78 ? -11.335 6.666 -2.105 1.00 75.19 78 VAL A N 1
ATOM 598 C CA . VAL A 1 78 ? -11.294 6.138 -0.743 1.00 75.19 78 VAL A CA 1
ATOM 599 C C . VAL A 1 78 ? -12.530 5.288 -0.521 1.00 75.19 78 VAL A C 1
ATOM 601 O O . VAL A 1 78 ? -13.645 5.799 -0.589 1.00 75.19 78 VAL A O 1
ATOM 604 N N . ALA A 1 79 ? -12.315 4.012 -0.208 1.00 72.81 79 ALA A N 1
ATOM 605 C CA . ALA A 1 79 ? -13.374 3.079 0.147 1.00 72.81 79 ALA A CA 1
ATOM 606 C C . ALA A 1 79 ? -14.164 3.575 1.377 1.00 72.81 79 ALA A C 1
ATOM 608 O O . ALA A 1 79 ? -13.572 4.016 2.368 1.00 72.81 79 ALA A O 1
ATOM 609 N N . GLU A 1 80 ? -15.495 3.488 1.335 1.00 74.50 80 GLU A N 1
ATOM 610 C CA . GLU A 1 80 ? -16.366 3.908 2.444 1.00 74.50 80 GLU A CA 1
ATOM 611 C C . GLU A 1 80 ? -16.128 3.070 3.707 1.00 74.50 80 GLU A C 1
ATOM 613 O O . GLU A 1 80 ? -16.236 3.567 4.828 1.00 74.50 80 GLU A O 1
ATOM 618 N N . GLU A 1 81 ? -15.699 1.823 3.543 1.00 71.75 81 GLU A N 1
ATOM 619 C CA . GLU A 1 81 ? -15.294 0.927 4.621 1.00 71.75 81 GLU A CA 1
ATOM 620 C C . GLU A 1 81 ? -14.097 1.515 5.401 1.00 71.75 81 GLU A C 1
ATOM 622 O O . GLU A 1 81 ? -14.044 1.434 6.628 1.00 71.75 81 GLU A O 1
ATOM 627 N N . LEU A 1 82 ? -13.183 2.233 4.728 1.00 72.62 82 LEU A N 1
ATOM 628 C CA . LEU A 1 82 ? -12.063 2.910 5.391 1.00 72.62 82 LEU A CA 1
ATOM 629 C C . LEU A 1 82 ? -12.549 4.139 6.175 1.00 72.62 82 LEU A C 1
ATOM 631 O O . LEU A 1 82 ? -12.037 4.420 7.258 1.00 72.62 82 LEU A O 1
ATOM 635 N N . ARG A 1 83 ? -13.561 4.853 5.660 1.00 74.19 83 ARG A N 1
ATOM 636 C CA . ARG A 1 83 ? -14.168 6.024 6.325 1.00 74.19 83 ARG A CA 1
ATOM 637 C C . ARG A 1 83 ? -14.995 5.646 7.548 1.00 74.19 83 ARG A C 1
ATOM 639 O O . ARG A 1 83 ? -15.026 6.390 8.526 1.00 74.19 83 ARG A O 1
ATOM 646 N N . THR A 1 84 ? -15.665 4.505 7.487 1.00 72.19 84 THR A N 1
ATOM 647 C CA . THR A 1 84 ? -16.500 3.973 8.570 1.00 72.19 84 THR A CA 1
ATOM 648 C C . THR A 1 84 ? -15.692 3.174 9.595 1.00 72.19 84 THR A C 1
ATOM 650 O O . THR A 1 84 ? -16.248 2.743 10.606 1.00 72.19 84 THR A O 1
ATOM 653 N N . CYS A 1 85 ? -14.377 3.019 9.375 1.00 65.00 85 CYS A N 1
ATOM 654 C CA . CYS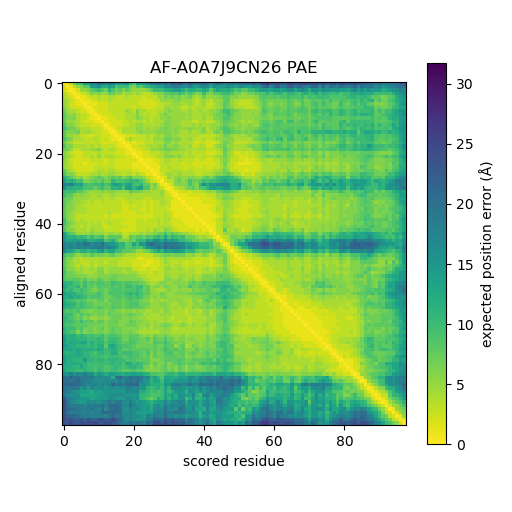 A 1 85 ? -13.505 2.121 10.134 1.00 65.00 85 CYS A CA 1
ATOM 655 C C . CYS A 1 85 ? -14.037 0.674 10.160 1.00 65.00 85 CYS A C 1
ATOM 657 O O . CYS A 1 85 ? -13.759 -0.077 11.101 1.00 65.00 85 CYS A O 1
ATOM 659 N N . GLU A 1 86 ? -14.817 0.284 9.149 1.00 60.84 86 GLU A N 1
ATOM 660 C CA . GLU A 1 86 ? -15.217 -1.098 8.945 1.00 60.84 86 GLU A CA 1
ATOM 661 C C . GLU A 1 86 ? -14.020 -1.877 8.397 1.00 60.84 86 GLU A C 1
ATOM 663 O O . GLU A 1 86 ? -13.346 -1.483 7.455 1.00 60.84 86 GLU A O 1
ATOM 668 N N . MET A 1 87 ? -13.701 -2.979 9.061 1.00 58.75 87 MET A N 1
ATOM 669 C CA . MET A 1 87 ? -12.507 -3.783 8.806 1.00 58.75 87 MET A CA 1
ATOM 670 C C . MET A 1 87 ? -12.549 -4.426 7.415 1.00 58.75 87 MET A C 1
ATOM 672 O O . MET A 1 87 ? -13.525 -5.103 7.094 1.00 58.75 87 MET A O 1
ATOM 676 N N . GLY A 1 88 ? -11.475 -4.315 6.627 1.00 57.88 88 GLY A N 1
ATOM 677 C CA . GLY A 1 88 ? -11.446 -4.862 5.269 1.00 57.88 88 GLY A CA 1
ATOM 678 C C . GLY A 1 88 ? -10.059 -4.928 4.632 1.00 57.88 88 GLY A C 1
ATOM 679 O O . GLY A 1 88 ? -9.083 -4.367 5.126 1.00 57.88 88 GLY A O 1
ATOM 680 N N . ILE A 1 89 ? -9.971 -5.652 3.514 1.00 53.66 89 ILE A N 1
ATOM 681 C CA . ILE A 1 89 ? -8.820 -5.573 2.609 1.00 53.66 89 ILE A CA 1
ATOM 682 C C . ILE A 1 89 ? -9.030 -4.329 1.763 1.00 53.66 89 ILE A C 1
ATOM 684 O O . ILE A 1 89 ? -9.993 -4.269 0.998 1.00 53.66 89 ILE A O 1
ATOM 688 N N . PHE A 1 90 ? -8.129 -3.362 1.868 1.00 58.44 90 PHE A N 1
ATOM 689 C CA . PHE A 1 90 ? -8.245 -2.132 1.109 1.00 58.44 90 PHE A CA 1
ATOM 690 C C . PHE A 1 90 ? -7.278 -2.156 -0.074 1.00 58.44 90 PHE A C 1
ATOM 692 O O . PHE A 1 90 ? -6.089 -2.472 0.052 1.00 58.44 90 PHE A O 1
ATOM 699 N N . ASN A 1 91 ? -7.791 -1.825 -1.257 1.00 52.00 91 ASN A N 1
ATOM 700 C CA . ASN A 1 91 ? -6.937 -1.440 -2.370 1.00 52.00 91 ASN A CA 1
ATOM 701 C C . ASN A 1 91 ? -6.563 0.021 -2.144 1.00 52.00 91 ASN A C 1
ATOM 703 O O . ASN A 1 91 ? -7.411 0.903 -2.253 1.00 52.00 91 ASN A O 1
ATOM 707 N N . VAL A 1 92 ? -5.325 0.256 -1.725 1.00 54.97 92 VAL A N 1
ATOM 708 C CA . VAL A 1 92 ? -4.880 1.572 -1.292 1.00 54.97 92 VAL A CA 1
ATOM 709 C C . VAL A 1 92 ? -3.732 1.992 -2.186 1.00 54.97 92 VAL A C 1
ATOM 711 O O . VAL A 1 92 ? -2.567 1.940 -1.813 1.00 54.97 92 VAL A O 1
ATOM 714 N N . GLY A 1 93 ? -4.067 2.373 -3.411 1.00 52.44 93 GLY A N 1
ATOM 715 C CA . GLY A 1 93 ? -3.065 2.834 -4.351 1.00 52.44 93 GLY A CA 1
ATOM 716 C C . GLY A 1 93 ? -3.334 2.364 -5.762 1.00 52.44 93 GLY A C 1
ATOM 717 O O . GLY A 1 93 ? -2.74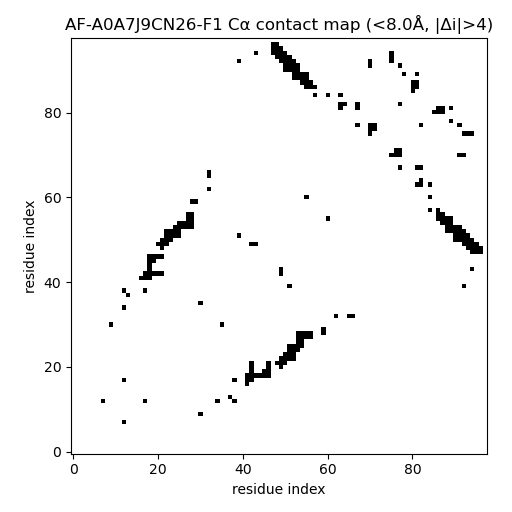9 1.371 -6.166 1.00 52.44 93 GLY A O 1
ATOM 718 N N . MET A 1 94 ? -4.145 3.093 -6.524 1.00 48.44 94 MET A N 1
ATOM 719 C CA . MET A 1 94 ? -4.063 3.061 -7.982 1.00 48.44 94 MET A CA 1
ATOM 720 C C . MET A 1 94 ? -3.466 4.398 -8.418 1.00 48.44 94 MET A C 1
ATOM 722 O O . MET A 1 94 ? -4.100 5.446 -8.298 1.00 48.44 94 MET A O 1
ATOM 726 N N . LEU A 1 95 ? -2.189 4.388 -8.794 1.00 47.03 95 LEU A N 1
ATOM 727 C CA . LEU A 1 95 ? -1.581 5.518 -9.491 1.00 47.03 95 LEU A CA 1
ATOM 728 C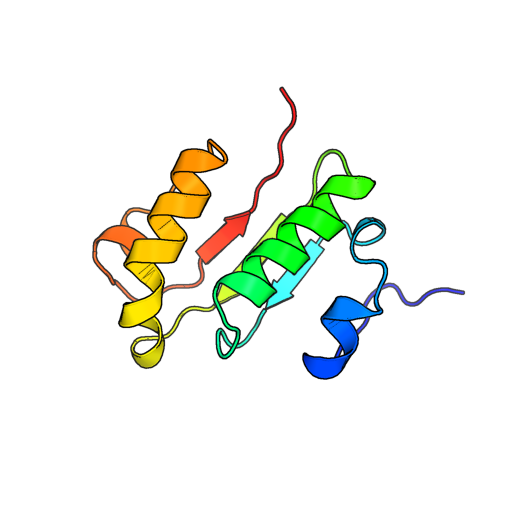 C . LEU A 1 95 ? -1.972 5.355 -10.958 1.00 47.03 95 LEU A C 1
ATOM 730 O O . LEU A 1 95 ? -1.248 4.695 -11.688 1.00 47.03 95 LEU A O 1
ATOM 734 N N . GLU A 1 96 ? -3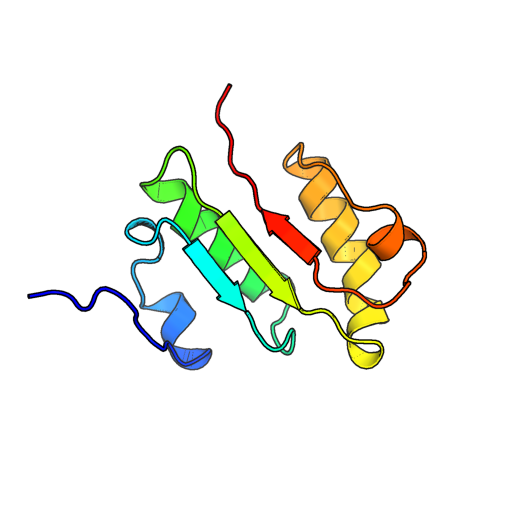.125 5.877 -11.370 1.00 38.19 96 GLU A N 1
ATOM 735 C CA . GLU A 1 96 ? -3.415 6.073 -12.793 1.00 38.19 96 GLU A CA 1
ATOM 736 C C . GLU A 1 96 ? -3.029 7.509 -13.143 1.00 38.19 96 GLU A C 1
ATOM 738 O O . GLU A 1 96 ? -3.624 8.469 -12.649 1.00 38.19 96 GLU A O 1
ATOM 743 N N . LYS A 1 97 ? -2.000 7.685 -13.978 1.00 37.62 97 LYS A N 1
ATOM 744 C CA . LYS A 1 97 ? -1.847 8.960 -14.683 1.00 37.62 97 LYS A CA 1
ATOM 745 C C . LYS A 1 97 ? -2.888 8.987 -15.800 1.00 37.62 97 LYS A C 1
ATOM 747 O O . LYS A 1 97 ? -2.790 8.182 -16.723 1.00 37.62 97 LYS A O 1
ATOM 752 N N . GLY A 1 98 ? -3.863 9.889 -15.676 1.00 32.19 98 GLY A N 1
ATOM 753 C CA . GLY A 1 98 ? -4.755 10.267 -16.776 1.00 32.19 98 GLY A CA 1
ATOM 754 C C . GLY A 1 98 ? -4.006 10.798 -17.993 1.00 32.19 98 GLY A C 1
ATOM 755 O O . GLY A 1 98 ? -2.852 11.266 -17.832 1.00 32.19 98 GLY A O 1
#

InterPro domains:
  IPR027417 P-loop containing nucleoside triphosphate hydrolase [G3DSA:3.40.50.300] (13-88)
  IPR027417 P-loop containing nucleoside triphosphate hydrolase [SSF52540] (17-90)

Solvent-accessible surface area (backbone atoms only — not comparable to full-atom values): 6040 Å² total; per-residue (Å²): 134,83,74,96,72,84,89,76,58,80,90,45,58,90,80,49,77,44,23,81,42,55,66,48,78,40,85,63,63,85,61,54,73,67,56,51,51,51,50,53,56,38,21,59,71,68,34,67,67,26,38,30,37,40,30,52,53,80,89,38,53,83,49,38,63,64,47,51,54,51,37,52,74,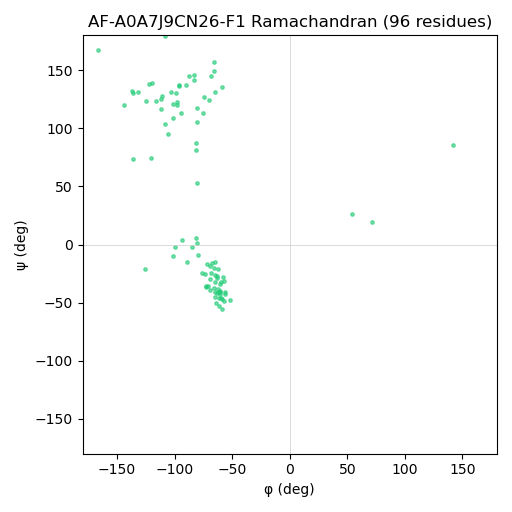71,72,35,83,75,58,65,45,60,76,69,68,47,80,52,83,40,78,60,45,72,48,70,74,128

pLDDT: mean 73.3, std 11.68, range [32.19, 89.19]